Protein AF-A0A920I7L2-F1 (afdb_monomer_lite)

Foldseek 3Di:
DPPDPPQDAAEEEEEEQDQPDDPPVVVVVCVVVVHHYYYDYLVCPLVVVPDPSHHYDYDYDYDLVSNLVSLVVNVVVDDPVRDAAEDEDELPDDLVRLLVVLVSNVVNLHAYAYEQCLVHPRAPRNVVSCVVSVHHHQWYANDPDPPPGIDGDDPVVVVVSNVVRD

Structure (mmCIF, N/CA/C/O backbone):
data_AF-A0A920I7L2-F1
#
_entry.id   AF-A0A920I7L2-F1
#
loop_
_atom_site.group_PDB
_atom_site.id
_atom_site.type_symbol
_atom_site.label_atom_id
_atom_site.label_alt_id
_atom_site.label_comp_id
_atom_site.label_asym_id
_atom_site.label_entity_id
_atom_site.label_seq_id
_atom_site.pdbx_PDB_ins_code
_atom_site.Cartn_x
_atom_site.Cartn_y
_atom_site.Cartn_z
_atom_site.occupancy
_atom_site.B_iso_or_equiv
_atom_site.auth_seq_id
_atom_site.auth_comp_id
_atom_site.auth_asym_id
_atom_site.auth_atom_id
_atom_site.pdbx_PDB_model_num
ATOM 1 N N . MET A 1 1 ? -0.444 -31.982 5.247 1.00 34.31 1 MET A N 1
ATOM 2 C CA . MET A 1 1 ? -1.646 -31.146 5.043 1.00 34.31 1 MET A CA 1
ATOM 3 C C . MET A 1 1 ? -1.686 -30.125 6.162 1.00 34.31 1 MET A C 1
ATOM 5 O O . MET A 1 1 ? -1.860 -30.531 7.300 1.00 34.31 1 MET A O 1
ATOM 9 N N . ARG A 1 2 ? -1.428 -28.841 5.886 1.00 37.03 2 ARG A N 1
ATOM 10 C CA . ARG A 1 2 ? -1.748 -27.775 6.845 1.00 37.03 2 ARG A CA 1
ATOM 11 C C . ARG A 1 2 ? -3.189 -27.371 6.560 1.00 37.03 2 ARG A C 1
ATOM 13 O O . ARG A 1 2 ? -3.485 -26.992 5.431 1.00 37.03 2 ARG A O 1
ATOM 20 N N . GLU A 1 3 ? -4.071 -27.554 7.535 1.00 35.94 3 GLU A N 1
ATOM 21 C CA . GLU A 1 3 ? -5.427 -27.017 7.479 1.00 35.94 3 GLU A CA 1
ATOM 22 C C . GLU A 1 3 ? -5.333 -25.508 7.256 1.00 35.94 3 GLU A C 1
ATOM 24 O O . GLU A 1 3 ? -4.700 -24.791 8.029 1.00 35.94 3 GLU A O 1
ATOM 29 N N . SER A 1 4 ? -5.921 -25.024 6.164 1.00 41.78 4 SER A N 1
ATOM 30 C CA . SER A 1 4 ? -6.155 -23.600 5.980 1.00 41.78 4 SER A CA 1
ATOM 31 C C . SER A 1 4 ? -7.200 -23.189 7.008 1.00 41.78 4 SER A C 1
ATOM 33 O O . SER A 1 4 ? -8.384 -23.504 6.845 1.00 41.78 4 SER A O 1
ATOM 35 N N . THR A 1 5 ? -6.776 -22.521 8.074 1.00 44.53 5 THR A N 1
ATOM 36 C CA . THR A 1 5 ? -7.672 -21.824 8.993 1.00 44.53 5 THR A CA 1
ATOM 37 C C . THR A 1 5 ? -8.600 -20.961 8.139 1.00 44.53 5 THR A C 1
ATOM 39 O O . THR A 1 5 ? -8.143 -20.063 7.431 1.00 44.53 5 THR A O 1
ATOM 42 N N . LYS A 1 6 ? -9.901 -21.280 8.112 1.00 48.94 6 LYS A N 1
ATOM 43 C CA . LYS A 1 6 ? -10.903 -20.443 7.443 1.00 48.94 6 LYS A CA 1
ATOM 44 C C . LYS A 1 6 ? -10.970 -19.134 8.220 1.00 48.94 6 LYS A C 1
ATOM 46 O O . LYS A 1 6 ? -11.730 -19.034 9.180 1.00 48.94 6 LYS A O 1
ATOM 51 N N . PHE A 1 7 ? -10.165 -18.148 7.835 1.00 53.78 7 PHE A N 1
ATOM 52 C CA . PHE A 1 7 ? -10.358 -16.790 8.318 1.00 53.78 7 PHE A CA 1
ATOM 53 C C . PHE A 1 7 ? -11.811 -16.394 8.035 1.00 53.78 7 PHE A C 1
ATOM 55 O O . PHE A 1 7 ? -12.346 -16.650 6.949 1.00 53.78 7 PHE A O 1
ATOM 62 N N . LYS A 1 8 ? -12.476 -15.805 9.037 1.00 73.88 8 LYS A N 1
ATOM 63 C CA . LYS A 1 8 ? -13.725 -15.073 8.802 1.00 73.88 8 LYS A CA 1
ATOM 64 C C . LYS A 1 8 ? -13.455 -14.043 7.700 1.00 73.88 8 LYS A C 1
ATOM 66 O O . LYS A 1 8 ? -12.329 -13.570 7.559 1.00 73.88 8 LYS A O 1
ATOM 71 N N . LYS A 1 9 ? -14.475 -13.714 6.903 1.00 87.12 9 LYS A N 1
ATOM 72 C CA . LYS A 1 9 ? -14.320 -12.723 5.831 1.00 87.12 9 LYS A CA 1
ATOM 73 C C . LYS A 1 9 ? -13.715 -11.431 6.396 1.00 87.12 9 LYS A C 1
ATOM 75 O O . LYS A 1 9 ? -14.205 -10.980 7.435 1.00 87.12 9 LYS A O 1
ATOM 80 N N . PRO A 1 10 ? -12.702 -10.849 5.734 1.00 92.94 10 PRO A N 1
ATOM 81 C CA . PRO A 1 10 ? -12.092 -9.624 6.212 1.00 92.94 10 PRO A CA 1
ATOM 82 C C . PRO A 1 10 ? -13.110 -8.485 6.220 1.00 92.94 10 PRO A C 1
ATOM 84 O O . PRO A 1 10 ? -14.073 -8.471 5.446 1.00 92.94 10 PRO A O 1
ATOM 87 N N . VAL A 1 11 ? -12.879 -7.525 7.107 1.00 95.31 11 VAL A N 1
ATOM 88 C CA . VAL A 1 11 ? -13.640 -6.282 7.182 1.00 95.31 11 VAL A CA 1
ATOM 89 C C . VAL A 1 11 ? -12.904 -5.221 6.375 1.00 95.31 11 VAL A C 1
ATOM 91 O O . VAL A 1 11 ? -11.736 -4.941 6.641 1.00 95.31 11 VAL A O 1
ATOM 94 N N . LEU A 1 12 ? -13.589 -4.621 5.404 1.00 96.19 12 LEU A N 1
ATOM 95 C CA . LEU A 1 12 ? -13.072 -3.470 4.671 1.00 96.19 12 LEU A CA 1
ATOM 96 C C . LEU A 1 12 ? -13.279 -2.216 5.517 1.00 96.19 12 LEU A C 1
ATOM 98 O O . LEU A 1 12 ? -14.351 -2.020 6.097 1.00 96.19 12 LEU A O 1
ATOM 102 N N . VAL A 1 13 ? -12.274 -1.358 5.598 1.00 96.12 13 VAL A N 1
ATOM 103 C CA . VAL A 1 13 ? -12.331 -0.156 6.428 1.00 96.12 13 VAL A CA 1
ATOM 104 C C . VAL A 1 13 ? -11.828 1.021 5.621 1.00 96.12 13 VAL A C 1
ATOM 106 O O . VAL A 1 13 ? -10.676 1.025 5.211 1.00 96.12 13 VAL A O 1
ATOM 109 N N . SER A 1 14 ? -12.668 2.032 5.438 1.00 95.75 14 SER A N 1
ATOM 110 C CA . SER A 1 14 ? -12.203 3.329 4.956 1.00 95.75 14 SER A CA 1
ATOM 111 C C . SER A 1 14 ? -11.688 4.149 6.137 1.00 95.75 14 SER A C 1
ATOM 113 O O . SER A 1 14 ? -12.415 4.373 7.110 1.00 95.75 14 SER A O 1
ATOM 115 N N . VAL A 1 15 ? -10.430 4.565 6.062 1.00 95.56 15 VAL A N 1
ATOM 116 C CA . VAL A 1 15 ? -9.743 5.376 7.066 1.00 95.56 15 VAL A CA 1
ATOM 117 C C . VAL A 1 15 ? -9.506 6.757 6.470 1.00 95.56 15 VAL A C 1
ATOM 119 O O . VAL A 1 15 ? -8.897 6.892 5.413 1.00 95.56 15 VAL A O 1
ATOM 122 N N . THR A 1 16 ? -10.020 7.786 7.133 1.00 93.38 16 THR A N 1
ATOM 123 C CA . THR A 1 16 ? -10.097 9.153 6.589 1.00 93.38 16 THR A CA 1
ATOM 124 C C . THR A 1 16 ? -9.716 10.177 7.655 1.00 93.38 16 THR A C 1
ATOM 126 O O . THR A 1 16 ? -9.786 9.867 8.842 1.00 93.38 16 THR A O 1
ATOM 129 N N . ASP A 1 17 ? -9.349 11.406 7.278 1.00 89.06 17 ASP A N 1
ATOM 130 C CA . ASP A 1 17 ? -9.173 12.490 8.267 1.00 89.06 17 ASP A CA 1
ATOM 131 C C . ASP A 1 17 ? -10.492 12.834 8.975 1.00 89.06 17 ASP A C 1
ATOM 133 O O . ASP A 1 17 ? -10.512 13.140 10.162 1.00 89.06 17 ASP A O 1
ATOM 137 N N . ASN A 1 18 ? -11.602 12.792 8.232 1.00 80.38 18 ASN A N 1
ATOM 138 C CA . ASN A 1 18 ? -12.942 13.085 8.722 1.00 80.38 18 ASN A CA 1
ATOM 139 C C . ASN A 1 18 ? -13.938 12.079 8.136 1.00 80.38 18 ASN A C 1
ATOM 141 O O . ASN A 1 18 ? -14.004 11.898 6.920 1.00 80.38 18 ASN A O 1
ATOM 145 N N . VAL A 1 19 ? -14.801 11.520 8.989 1.00 75.12 19 VAL A N 1
ATOM 146 C CA . VAL A 1 19 ? -15.802 10.484 8.639 1.00 75.12 19 VAL A CA 1
ATOM 147 C C . VAL A 1 19 ? -16.880 10.987 7.651 1.00 75.12 19 VAL A C 1
ATOM 149 O O . VAL A 1 19 ? -17.749 10.236 7.225 1.00 75.12 19 VAL A O 1
ATOM 152 N N . SER A 1 20 ? -16.847 12.262 7.258 1.00 71.00 20 SER A N 1
ATOM 153 C CA . SER A 1 20 ? -17.737 12.845 6.246 1.00 71.00 20 SER A CA 1
ATOM 154 C C . SER A 1 20 ? -17.300 12.585 4.799 1.00 71.00 20 SER A C 1
ATOM 156 O O . SER A 1 20 ? -18.071 12.872 3.883 1.00 71.00 20 SER A O 1
ATOM 158 N N . GLN A 1 21 ? -16.091 12.061 4.566 1.00 72.50 21 GLN A N 1
ATOM 159 C CA . GLN A 1 21 ? -15.638 11.689 3.223 1.00 72.50 21 GLN A CA 1
ATOM 160 C C . GLN A 1 21 ? -16.465 10.518 2.662 1.00 72.50 21 GLN A C 1
ATOM 162 O O . GLN A 1 21 ? -16.857 9.612 3.403 1.00 72.50 21 GLN A O 1
ATOM 167 N N . SER A 1 22 ? -16.753 10.547 1.353 1.00 77.12 22 SER A N 1
ATOM 168 C CA . SER A 1 22 ? -17.524 9.483 0.696 1.00 77.12 22 SER A CA 1
ATOM 169 C C . SER A 1 22 ? -16.769 8.153 0.738 1.00 77.12 22 SER A C 1
ATOM 171 O O . SER A 1 22 ? -15.555 8.097 0.572 1.00 77.12 22 SER A O 1
ATOM 173 N N . THR A 1 23 ? -17.526 7.077 0.943 1.00 82.69 23 THR A N 1
ATOM 174 C CA . THR A 1 23 ? -17.053 5.686 0.970 1.00 82.69 23 THR A CA 1
ATOM 175 C C . THR A 1 23 ? -17.804 4.819 -0.036 1.00 82.69 23 THR A C 1
ATOM 177 O O . THR A 1 23 ? -17.927 3.605 0.144 1.00 82.69 23 THR A O 1
ATOM 180 N N . ASP A 1 24 ? -18.368 5.445 -1.072 1.00 86.06 24 ASP A N 1
ATOM 181 C CA . ASP A 1 24 ? -19.304 4.799 -1.993 1.00 86.06 24 ASP A CA 1
ATOM 182 C C . ASP A 1 24 ? -18.645 3.674 -2.801 1.00 86.06 24 ASP A C 1
ATOM 184 O O . ASP A 1 24 ? -19.228 2.591 -2.910 1.00 86.06 24 ASP A O 1
ATOM 188 N N . ASP A 1 25 ? -17.405 3.871 -3.255 1.00 89.38 25 ASP A N 1
ATOM 189 C CA . ASP A 1 25 ? -16.651 2.854 -3.995 1.00 89.38 25 ASP A CA 1
ATOM 190 C C . ASP A 1 25 ? -16.331 1.639 -3.113 1.00 89.38 25 ASP A C 1
ATOM 192 O O . ASP A 1 25 ? -16.645 0.502 -3.474 1.00 89.38 25 ASP A O 1
ATOM 196 N N . LEU A 1 26 ? -15.805 1.854 -1.900 1.00 93.06 26 LEU A N 1
ATOM 197 C CA . LEU A 1 26 ? -15.501 0.758 -0.972 1.00 93.06 26 LEU A CA 1
ATOM 198 C C . LEU A 1 26 ? -16.769 -0.000 -0.547 1.00 93.06 26 LEU A C 1
ATOM 200 O O . LEU A 1 26 ? -16.755 -1.227 -0.432 1.00 93.06 26 LEU A O 1
ATOM 204 N N . LYS A 1 27 ? -17.897 0.702 -0.372 1.00 93.62 27 LYS A N 1
ATOM 205 C CA . LYS A 1 27 ? -19.213 0.083 -0.135 1.00 93.62 27 LYS A CA 1
ATOM 206 C C . LYS A 1 27 ? -19.675 -0.748 -1.329 1.00 93.62 27 LYS A C 1
ATOM 208 O O . LYS A 1 27 ? -20.233 -1.828 -1.123 1.00 93.62 27 LYS A O 1
ATOM 213 N N . ALA A 1 28 ? -19.463 -0.276 -2.556 1.00 92.38 28 ALA A N 1
ATOM 214 C CA . ALA A 1 28 ? -19.781 -1.032 -3.763 1.00 92.38 28 ALA A CA 1
ATOM 215 C C . ALA A 1 28 ? -18.937 -2.315 -3.854 1.00 92.38 28 ALA A C 1
ATOM 217 O O . ALA A 1 28 ? -19.501 -3.397 -4.039 1.00 92.38 28 ALA A O 1
ATOM 218 N N . PHE A 1 29 ? -17.623 -2.228 -3.614 1.00 91.44 29 PHE A N 1
ATOM 219 C CA . PHE A 1 29 ? -16.741 -3.399 -3.557 1.00 91.44 29 PHE A CA 1
ATOM 220 C C . PHE A 1 29 ? -17.137 -4.371 -2.440 1.00 91.44 29 PHE A C 1
ATOM 222 O O . PHE A 1 29 ? -17.240 -5.574 -2.679 1.00 91.44 29 PHE A O 1
ATOM 229 N N . GLY A 1 30 ? -17.450 -3.868 -1.242 1.00 93.44 30 GLY A N 1
ATOM 230 C CA . GLY A 1 30 ? -17.916 -4.689 -0.124 1.00 93.44 30 GLY A CA 1
ATOM 231 C C . GLY A 1 30 ? -19.203 -5.453 -0.439 1.00 93.44 30 GLY A C 1
ATOM 232 O O . GLY A 1 30 ? -19.300 -6.642 -0.141 1.00 93.44 30 GLY A O 1
ATOM 233 N N . ARG A 1 31 ? -20.170 -4.821 -1.121 1.00 93.25 31 ARG A N 1
ATOM 234 C CA . ARG A 1 31 ? -21.393 -5.499 -1.594 1.00 93.25 31 ARG A CA 1
ATOM 235 C C . ARG A 1 31 ? -21.076 -6.605 -2.599 1.00 93.25 31 ARG A C 1
ATOM 237 O O . ARG A 1 31 ? -21.600 -7.706 -2.454 1.00 93.25 31 ARG A O 1
ATOM 244 N N . LEU A 1 32 ? -20.209 -6.333 -3.576 1.00 90.94 32 LEU A N 1
ATOM 245 C CA . LEU A 1 32 ? -19.826 -7.303 -4.606 1.00 90.94 32 LEU A CA 1
ATOM 246 C C . LEU A 1 32 ? -19.103 -8.525 -4.015 1.00 90.94 32 LEU A C 1
ATOM 248 O O . LEU A 1 32 ? -19.385 -9.658 -4.395 1.00 90.94 32 LEU A O 1
ATOM 252 N N . LEU A 1 33 ? -18.196 -8.299 -3.063 1.00 89.69 33 LEU A N 1
ATOM 253 C CA . LEU A 1 33 ? -17.400 -9.347 -2.411 1.00 89.69 33 LEU A CA 1
ATOM 254 C C . LEU A 1 33 ? -18.117 -9.986 -1.208 1.00 89.69 33 LEU A C 1
ATOM 256 O O . LEU A 1 33 ? -17.627 -10.954 -0.613 1.00 89.69 33 LEU A O 1
ATOM 260 N N . ASN A 1 34 ? -19.292 -9.461 -0.846 1.00 92.12 34 ASN A N 1
ATOM 261 C CA . ASN A 1 34 ? -20.027 -9.811 0.365 1.00 92.12 34 ASN A CA 1
ATOM 262 C C . ASN A 1 34 ? -19.113 -9.730 1.609 1.00 92.12 34 ASN A C 1
ATOM 264 O O . ASN A 1 34 ? -18.962 -10.706 2.350 1.00 92.12 34 ASN A O 1
ATOM 268 N N . MET A 1 35 ? -18.453 -8.580 1.773 1.00 93.81 35 MET A N 1
ATOM 269 C CA . MET A 1 35 ? -17.585 -8.215 2.896 1.00 93.81 35 MET A CA 1
ATOM 270 C C . MET A 1 35 ? -18.179 -7.011 3.643 1.00 93.81 35 MET A C 1
ATOM 272 O O . MET A 1 35 ? -18.681 -6.082 3.003 1.00 93.81 35 MET A O 1
ATOM 276 N N . PRO A 1 36 ? -18.146 -6.998 4.987 1.00 94.25 36 PRO A N 1
ATOM 277 C CA . PRO A 1 36 ? -18.596 -5.847 5.758 1.00 94.25 36 PRO A CA 1
ATOM 278 C C . PRO A 1 36 ? -17.674 -4.645 5.529 1.00 94.25 36 PRO A C 1
ATOM 280 O O . PRO A 1 36 ? -16.463 -4.804 5.384 1.00 94.25 36 PRO A O 1
ATOM 283 N N . VAL A 1 37 ? -18.258 -3.445 5.539 1.00 95.31 37 VAL A N 1
ATOM 284 C CA . VAL A 1 37 ? -17.538 -2.179 5.349 1.00 95.31 37 VAL A CA 1
ATOM 285 C C . VAL A 1 37 ? -17.757 -1.280 6.560 1.00 95.31 37 VAL A C 1
ATOM 287 O O . VAL A 1 37 ? -18.896 -1.085 6.990 1.00 95.31 37 VAL A O 1
ATOM 290 N N . LYS A 1 38 ? -16.673 -0.732 7.105 1.00 94.06 38 LYS A N 1
ATOM 291 C CA . LYS A 1 38 ? -16.672 0.279 8.169 1.00 94.06 38 LYS A CA 1
ATOM 292 C C . LYS A 1 38 ? -15.990 1.553 7.672 1.00 94.06 38 LYS A C 1
ATOM 294 O O . LYS A 1 38 ? -15.241 1.529 6.699 1.00 94.06 38 LYS A O 1
ATOM 299 N N . GLN A 1 39 ? -16.233 2.655 8.368 1.00 93.75 39 GLN A N 1
ATOM 300 C CA . GLN A 1 39 ? -15.500 3.900 8.179 1.00 93.75 39 GLN A CA 1
ATOM 301 C C . GLN A 1 39 ? -15.050 4.411 9.542 1.00 93.75 39 GLN A C 1
ATOM 303 O O . GLN A 1 39 ? -15.831 4.379 10.495 1.00 93.75 39 GLN A O 1
ATOM 308 N N . VAL A 1 40 ? -13.802 4.855 9.632 1.00 94.50 40 VAL A N 1
ATOM 309 C CA . VAL A 1 40 ? -13.214 5.414 10.851 1.00 94.50 40 VAL A CA 1
ATOM 310 C C . VAL A 1 40 ? -12.375 6.650 10.523 1.00 94.50 40 VAL A C 1
ATOM 312 O O . VAL A 1 40 ? -11.925 6.832 9.389 1.00 94.50 40 VAL A O 1
ATOM 315 N N . SER A 1 41 ? -12.174 7.505 11.527 1.00 94.44 41 SER A N 1
ATOM 316 C CA . SER A 1 41 ? -11.093 8.496 11.490 1.00 94.44 41 SER A CA 1
ATOM 317 C C . SER A 1 41 ? -9.744 7.783 11.643 1.00 94.44 41 SER A C 1
ATOM 319 O O . SER A 1 41 ? -9.678 6.754 12.324 1.00 94.44 41 SER A O 1
ATOM 321 N N . ILE A 1 42 ? -8.679 8.340 11.061 1.00 94.81 42 ILE A N 1
ATOM 322 C CA . ILE A 1 42 ? -7.295 7.909 11.307 1.00 94.81 42 ILE A CA 1
ATOM 323 C C . ILE A 1 42 ? -6.962 7.874 12.809 1.00 94.81 42 ILE A C 1
ATOM 325 O O . ILE A 1 42 ? -6.349 6.917 13.264 1.00 94.81 42 ILE A O 1
ATOM 329 N N . ASP A 1 43 ? -7.500 8.804 13.605 1.00 93.25 43 ASP A N 1
ATOM 330 C CA . ASP A 1 43 ? -7.267 8.872 15.059 1.00 93.25 43 ASP A CA 1
ATOM 331 C C . ASP A 1 43 ? -7.887 7.687 15.830 1.00 93.25 43 ASP A C 1
ATOM 333 O O . ASP A 1 43 ? -7.588 7.450 17.000 1.00 93.25 43 ASP A O 1
ATOM 337 N N . ALA A 1 44 ? -8.806 6.949 15.199 1.00 93.31 44 ALA A N 1
ATOM 338 C CA . ALA A 1 44 ? -9.457 5.782 15.785 1.00 93.31 44 ALA A CA 1
ATOM 339 C C . ALA A 1 44 ? -8.821 4.455 15.332 1.00 93.31 44 ALA A C 1
ATOM 341 O O . ALA A 1 44 ? -9.295 3.389 15.747 1.00 93.31 44 ALA A O 1
ATOM 342 N N . LEU A 1 45 ? -7.768 4.492 14.503 1.00 93.00 45 LEU A N 1
ATOM 343 C CA . LEU A 1 45 ? -7.175 3.303 13.895 1.00 93.00 45 LEU A CA 1
ATOM 344 C C . LEU A 1 45 ? -6.599 2.349 14.947 1.00 93.00 45 LEU A C 1
ATOM 346 O O . LEU A 1 45 ? -6.986 1.179 14.989 1.00 93.00 45 LEU A O 1
ATOM 350 N N . SER A 1 46 ? -5.783 2.860 15.871 1.00 91.88 46 SER A N 1
ATOM 351 C CA . SER A 1 46 ? -5.238 2.079 16.988 1.00 91.88 46 SER A CA 1
ATOM 352 C C . SER A 1 46 ? -6.311 1.372 17.830 1.00 91.88 46 SER A C 1
ATOM 354 O O . SER A 1 46 ? -6.112 0.258 18.308 1.00 91.88 46 SER A O 1
ATOM 356 N N . SER A 1 47 ? -7.479 1.994 18.022 1.00 91.88 47 SER A N 1
ATOM 357 C CA . SER A 1 47 ? -8.581 1.392 18.789 1.00 91.88 47 SER A CA 1
ATOM 358 C C . SER A 1 47 ? -9.342 0.333 17.992 1.00 91.88 47 SER A C 1
ATOM 360 O O . SER A 1 47 ? -9.782 -0.667 18.558 1.00 91.88 47 SER A O 1
ATOM 362 N N . LEU A 1 48 ? -9.486 0.530 16.680 1.00 92.69 48 LEU A N 1
ATOM 363 C CA . LEU A 1 48 ? -10.084 -0.452 15.781 1.00 92.69 48 LEU A CA 1
ATOM 364 C C . LEU A 1 48 ? -9.258 -1.743 15.732 1.00 92.69 48 LEU A C 1
ATOM 366 O O . LEU A 1 48 ? -9.827 -2.831 15.796 1.00 92.69 48 LEU A O 1
ATOM 370 N N . LEU A 1 49 ? -7.935 -1.615 15.636 1.00 91.75 49 LEU A N 1
ATOM 371 C CA . LEU A 1 49 ? -7.028 -2.742 15.423 1.00 91.75 49 LEU A CA 1
ATOM 372 C C . LEU A 1 49 ? -6.793 -3.606 16.671 1.00 91.75 49 LEU A C 1
ATOM 374 O O . LEU A 1 49 ? -6.342 -4.735 16.544 1.00 91.75 49 LEU A O 1
ATOM 378 N N . LYS A 1 50 ? -7.201 -3.149 17.862 1.00 86.00 50 LYS A N 1
ATOM 379 C CA . LYS A 1 50 ? -7.230 -3.969 19.094 1.00 86.00 50 LYS A CA 1
ATOM 380 C C . LYS A 1 50 ? -8.347 -5.025 19.109 1.00 86.00 50 LYS A C 1
ATOM 382 O O . LYS A 1 50 ? -8.501 -5.742 20.093 1.00 86.00 50 LYS A O 1
ATOM 387 N N . GLN A 1 51 ? -9.181 -5.090 18.069 1.00 81.06 51 GLN A N 1
ATOM 388 C CA . GLN A 1 51 ? -10.234 -6.100 17.949 1.00 81.06 51 GLN A CA 1
ATOM 389 C C . GLN A 1 51 ? -9.626 -7.452 17.559 1.00 81.06 51 GLN A C 1
ATOM 391 O O . GLN A 1 51 ? -9.320 -7.687 16.392 1.00 81.06 51 GLN A O 1
ATOM 396 N N . GLU A 1 52 ? -9.502 -8.343 18.542 1.00 71.00 52 GLU A N 1
ATOM 397 C CA . GLU A 1 52 ? -9.018 -9.716 18.360 1.00 71.00 52 GLU A CA 1
ATOM 398 C C . GLU A 1 52 ? -9.816 -10.494 17.290 1.00 71.00 52 GLU A C 1
ATOM 400 O O . GLU A 1 52 ? -11.003 -10.249 17.045 1.00 71.00 52 GLU A O 1
ATOM 405 N N . GLU A 1 53 ? -9.152 -11.461 16.650 1.00 81.38 53 GLU A N 1
ATOM 406 C CA . GLU A 1 53 ? -9.725 -12.407 15.672 1.00 81.38 53 GLU A CA 1
ATOM 407 C C . GLU A 1 53 ? -10.372 -11.795 14.409 1.00 81.38 53 GLU A C 1
ATOM 409 O O . GLU A 1 53 ? -11.129 -12.473 13.701 1.00 81.38 53 GLU A O 1
ATOM 414 N N . THR A 1 54 ? -10.090 -10.529 14.089 1.00 88.38 54 THR A N 1
ATOM 415 C CA . THR A 1 54 ? -10.633 -9.861 12.897 1.00 88.38 54 THR A CA 1
ATOM 416 C C . THR A 1 54 ? -9.527 -9.484 11.9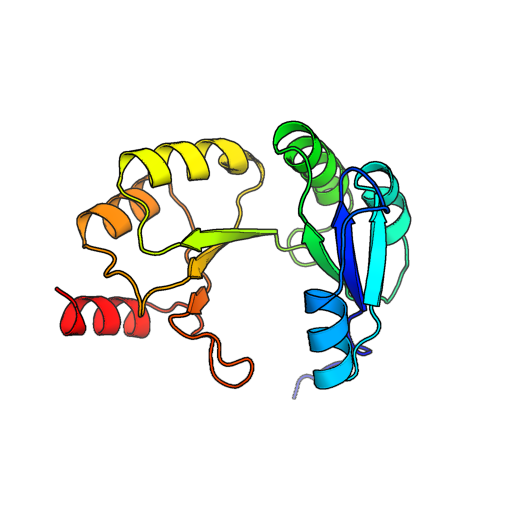20 1.00 88.38 54 THR A C 1
ATOM 418 O O . THR A 1 54 ? -8.615 -8.738 12.253 1.00 88.38 54 THR A O 1
ATOM 421 N N . GLN A 1 55 ? -9.632 -9.957 10.675 1.00 91.75 55 GLN A N 1
ATOM 422 C CA . GLN A 1 55 ? -8.773 -9.486 9.592 1.00 91.75 55 GLN A CA 1
ATOM 423 C C . GLN A 1 55 ? -9.349 -8.190 9.009 1.00 91.75 55 GLN A C 1
ATOM 425 O O . GLN A 1 55 ? -10.515 -8.155 8.608 1.00 91.75 55 GLN A O 1
ATOM 430 N N . PHE A 1 56 ? -8.529 -7.146 8.926 1.00 95.00 56 PHE A N 1
ATOM 431 C CA . PHE A 1 56 ? -8.905 -5.863 8.335 1.00 95.00 56 PHE A CA 1
ATOM 432 C C . PHE A 1 56 ? -8.172 -5.626 7.013 1.00 95.00 56 PHE A C 1
ATOM 434 O O . PHE A 1 56 ? -7.006 -5.982 6.867 1.00 95.00 56 PHE A O 1
ATOM 441 N N . ILE A 1 57 ? -8.861 -5.001 6.057 1.00 95.62 57 ILE A N 1
ATOM 442 C CA . ILE A 1 57 ? -8.257 -4.386 4.871 1.00 95.62 57 ILE A CA 1
ATOM 443 C C . ILE A 1 57 ? -8.564 -2.897 4.965 1.00 95.62 57 ILE A C 1
ATOM 445 O O . ILE A 1 57 ? -9.730 -2.498 4.928 1.00 95.62 57 ILE A O 1
ATOM 449 N N . LEU A 1 58 ? -7.517 -2.099 5.140 1.00 95.94 58 LEU A N 1
ATOM 450 C CA . LEU A 1 58 ? -7.618 -0.666 5.377 1.00 95.94 58 LEU A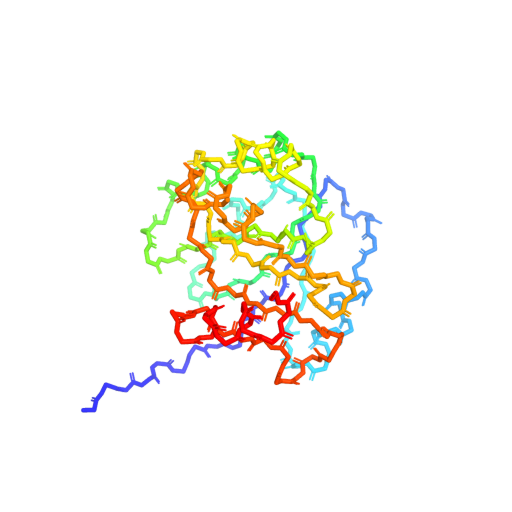 CA 1
ATOM 451 C C . LEU A 1 58 ? -7.375 0.086 4.067 1.00 95.94 58 LEU A C 1
ATOM 453 O O . LEU A 1 58 ? -6.316 -0.053 3.461 1.00 95.94 58 LEU A O 1
ATOM 457 N N . ASP A 1 59 ? -8.350 0.883 3.653 1.00 95.25 59 ASP A N 1
ATOM 458 C CA . ASP A 1 59 ? -8.240 1.856 2.572 1.00 95.25 59 ASP A CA 1
ATOM 459 C C . ASP A 1 59 ? -8.032 3.238 3.200 1.00 95.25 59 ASP A C 1
ATOM 461 O O . ASP A 1 59 ? -8.955 3.789 3.807 1.00 95.25 59 ASP A O 1
ATOM 465 N N . ILE A 1 60 ? -6.797 3.744 3.155 1.00 94.75 60 ILE A N 1
ATOM 466 C CA . ILE A 1 60 ? -6.380 4.943 3.892 1.00 94.75 60 ILE A CA 1
ATOM 467 C C . ILE A 1 60 ? -6.280 6.133 2.941 1.00 94.75 60 ILE A C 1
ATOM 469 O O . ILE A 1 60 ? -5.426 6.174 2.059 1.00 94.75 60 ILE A O 1
ATOM 473 N N . SER A 1 61 ? -7.122 7.135 3.181 1.00 90.88 61 SER A N 1
ATOM 474 C CA . SER A 1 61 ? -7.127 8.423 2.491 1.00 90.88 61 SER A CA 1
ATOM 475 C C . SER A 1 61 ? -7.153 9.551 3.527 1.00 90.88 61 SER A C 1
ATOM 477 O O . SER A 1 61 ? -8.185 10.176 3.781 1.00 90.88 61 SER A O 1
ATOM 479 N N . ALA A 1 62 ? -6.004 9.798 4.150 1.00 90.50 62 ALA A N 1
ATOM 480 C CA . ALA A 1 62 ? -5.795 10.859 5.131 1.00 90.50 62 ALA A CA 1
ATOM 481 C C . ALA A 1 62 ? -4.499 11.626 4.826 1.00 90.50 62 ALA A C 1
ATOM 483 O O . ALA A 1 62 ? -3.728 11.239 3.946 1.00 90.50 62 ALA A O 1
ATOM 484 N N . ASP A 1 63 ? -4.255 12.709 5.560 1.00 93.75 63 ASP A N 1
ATOM 485 C CA . ASP A 1 63 ? -2.995 13.443 5.522 1.00 93.75 63 ASP A CA 1
ATOM 486 C C . ASP A 1 63 ? -1.786 12.501 5.653 1.00 93.75 63 ASP A C 1
ATOM 488 O O . ASP A 1 63 ? -1.742 11.614 6.513 1.00 93.75 63 ASP A O 1
ATOM 492 N N . THR A 1 64 ? -0.788 12.705 4.793 1.00 93.06 64 THR A N 1
ATOM 493 C CA . THR A 1 64 ? 0.390 11.838 4.696 1.00 93.06 64 THR A CA 1
ATOM 494 C C . THR A 1 64 ? 1.176 11.785 6.003 1.00 93.06 64 THR A C 1
ATOM 496 O O . THR A 1 64 ? 1.573 10.702 6.430 1.00 93.06 64 THR A O 1
ATOM 499 N N . ALA A 1 65 ? 1.391 12.927 6.665 1.00 93.88 65 ALA A N 1
ATOM 500 C CA . ALA A 1 65 ? 2.188 12.976 7.888 1.00 93.88 65 ALA A CA 1
ATOM 501 C C . ALA A 1 65 ? 1.468 12.276 9.048 1.00 93.88 65 ALA A C 1
ATOM 503 O O . ALA A 1 65 ? 2.091 11.517 9.792 1.00 93.88 65 ALA A O 1
ATOM 504 N N . LYS A 1 66 ? 0.148 12.472 9.168 1.00 93.81 66 LYS A N 1
ATOM 505 C CA . LYS A 1 66 ? -0.672 11.728 10.135 1.00 93.81 66 LYS A CA 1
ATOM 506 C C . LYS A 1 66 ? -0.686 10.232 9.851 1.00 93.81 66 LYS A C 1
ATOM 508 O O . LYS A 1 66 ? -0.537 9.445 10.777 1.00 93.81 66 LYS A O 1
ATOM 513 N N . THR A 1 67 ? -0.839 9.852 8.583 1.00 94.88 67 THR A N 1
ATOM 514 C CA . THR A 1 67 ? -0.873 8.448 8.159 1.00 94.88 67 THR A CA 1
ATOM 515 C C . THR A 1 67 ? 0.415 7.734 8.539 1.00 94.88 67 THR A C 1
ATOM 517 O O . THR A 1 67 ? 0.358 6.663 9.132 1.00 94.88 67 THR A O 1
ATOM 520 N N . ILE A 1 68 ? 1.573 8.333 8.247 1.00 95.25 68 ILE A N 1
ATOM 521 C CA . ILE A 1 68 ? 2.868 7.739 8.597 1.00 95.25 68 ILE A CA 1
ATOM 522 C C . ILE A 1 68 ? 2.979 7.559 10.104 1.00 95.25 68 ILE A C 1
ATOM 524 O O . ILE A 1 68 ? 3.304 6.468 10.553 1.00 95.25 68 ILE A O 1
ATOM 528 N N . LYS A 1 69 ? 2.660 8.600 10.879 1.00 94.75 69 LYS A N 1
ATOM 529 C CA . LYS A 1 69 ? 2.737 8.535 12.338 1.00 94.75 69 LYS A CA 1
ATOM 530 C C . LYS A 1 69 ? 1.845 7.428 12.913 1.00 94.75 69 LYS A C 1
ATOM 532 O O . LYS A 1 69 ? 2.326 6.609 13.683 1.00 94.75 69 LYS A O 1
ATOM 537 N N . GLU A 1 70 ? 0.573 7.381 12.524 1.00 95.12 70 GLU A N 1
ATOM 538 C CA . GLU A 1 70 ? -0.361 6.380 13.055 1.00 95.12 70 GLU A CA 1
ATOM 539 C C . GLU A 1 70 ? 0.026 4.959 12.616 1.00 95.12 70 GLU A C 1
ATOM 541 O O . GLU A 1 70 ? -0.101 4.018 13.393 1.00 95.12 70 GLU A O 1
ATOM 546 N N . LEU A 1 71 ? 0.529 4.778 11.388 1.00 94.81 71 LEU A N 1
ATOM 547 C CA . LEU A 1 71 ? 1.020 3.474 10.940 1.00 94.81 71 LEU A CA 1
ATOM 548 C C . LEU A 1 71 ? 2.308 3.056 11.657 1.00 94.81 71 LEU A C 1
ATOM 550 O O . LEU A 1 71 ? 2.456 1.866 11.909 1.00 94.81 71 LEU A O 1
ATOM 554 N N . GLU A 1 72 ? 3.205 3.986 12.005 1.00 93.81 72 GLU A N 1
ATOM 555 C CA . GLU A 1 72 ? 4.366 3.699 12.863 1.00 93.81 72 GLU A CA 1
ATOM 556 C C . GLU A 1 72 ? 3.896 3.189 14.233 1.00 93.81 72 GLU A C 1
ATOM 558 O O . GLU A 1 72 ? 4.285 2.092 14.634 1.00 93.81 72 GLU A O 1
ATOM 563 N N . ASP A 1 73 ? 2.987 3.920 14.888 1.00 92.56 73 ASP A N 1
ATOM 564 C CA . ASP A 1 73 ? 2.451 3.571 16.211 1.00 92.56 73 ASP A CA 1
ATOM 565 C C . ASP A 1 73 ? 1.737 2.202 16.196 1.00 92.56 73 ASP A C 1
ATOM 567 O O . ASP A 1 73 ? 1.913 1.369 17.088 1.00 92.56 73 ASP A O 1
ATOM 571 N N . VAL A 1 74 ? 0.946 1.932 15.153 1.00 91.94 74 VAL A N 1
ATOM 572 C CA . VAL A 1 74 ? 0.236 0.657 14.985 1.00 91.94 74 VAL A CA 1
ATOM 573 C C . VAL A 1 74 ? 1.193 -0.487 14.653 1.00 91.94 74 VAL A C 1
ATOM 575 O O . VAL A 1 74 ? 0.990 -1.597 15.140 1.00 91.94 74 VAL A O 1
ATOM 578 N N . ASN A 1 75 ? 2.229 -0.260 13.844 1.00 90.69 75 ASN A N 1
ATOM 579 C CA . ASN A 1 75 ? 3.171 -1.310 13.453 1.00 90.69 75 ASN A CA 1
ATOM 580 C C . ASN A 1 75 ? 3.945 -1.864 14.662 1.00 90.69 75 ASN A C 1
ATOM 582 O O . ASN A 1 75 ? 4.289 -3.042 14.676 1.00 90.69 75 ASN A O 1
ATOM 586 N N . GLU A 1 76 ? 4.142 -1.063 15.716 1.00 90.00 76 GLU A N 1
ATOM 587 C CA . GLU A 1 76 ? 4.713 -1.524 16.991 1.00 90.00 76 GLU A CA 1
ATOM 588 C C . GLU A 1 76 ? 3.787 -2.479 17.772 1.00 90.00 76 GLU A C 1
ATOM 590 O O . GLU A 1 76 ? 4.252 -3.227 18.634 1.00 90.00 76 GLU A O 1
ATOM 595 N N . MET A 1 77 ? 2.483 -2.488 17.477 1.00 89.12 77 MET A N 1
ATOM 596 C CA . MET A 1 77 ? 1.499 -3.348 18.145 1.00 89.12 77 MET A CA 1
ATOM 597 C C . MET A 1 77 ? 1.435 -4.771 17.573 1.00 89.12 77 MET A C 1
ATOM 599 O O . MET A 1 77 ? 0.854 -5.646 18.216 1.00 89.12 77 MET A O 1
ATOM 603 N N . PHE A 1 78 ? 1.993 -5.011 16.383 1.00 88.62 78 PHE A N 1
ATOM 604 C CA . PHE A 1 78 ? 1.849 -6.265 15.640 1.00 88.62 78 PHE A CA 1
ATOM 605 C C . PHE A 1 78 ? 3.202 -6.905 15.334 1.00 88.62 78 PHE A C 1
ATOM 607 O O . PHE A 1 78 ? 4.206 -6.227 15.121 1.00 88.62 78 PHE A O 1
ATOM 614 N N . SER A 1 79 ? 3.246 -8.236 15.245 1.00 85.50 79 SER A N 1
ATOM 615 C CA . SER A 1 79 ? 4.414 -8.890 14.654 1.00 85.50 79 SER A CA 1
ATOM 616 C C . SER A 1 79 ? 4.495 -8.583 13.147 1.00 85.50 79 SER A C 1
ATOM 618 O O . SER A 1 79 ? 3.461 -8.415 12.491 1.00 85.50 79 SER A O 1
ATOM 620 N N . PRO A 1 80 ? 5.693 -8.610 12.524 1.00 80.62 80 PRO A N 1
ATOM 621 C CA . PRO A 1 80 ? 5.843 -8.337 11.088 1.00 80.62 80 PRO A CA 1
ATOM 622 C C . PRO A 1 80 ? 5.038 -9.260 10.157 1.00 80.62 80 PRO A C 1
ATOM 624 O O . PRO A 1 80 ? 4.927 -8.999 8.956 1.00 80.62 80 PRO A O 1
ATOM 627 N N . THR A 1 81 ? 4.529 -10.386 10.665 1.00 84.31 81 THR A N 1
ATOM 628 C CA . THR A 1 81 ? 3.676 -11.326 9.926 1.00 84.31 81 THR A CA 1
ATOM 629 C C . THR A 1 81 ? 2.186 -11.002 10.004 1.00 84.31 81 THR A C 1
ATOM 631 O O . THR A 1 81 ? 1.427 -11.510 9.182 1.00 84.31 81 THR A O 1
ATOM 634 N N . GLU A 1 82 ? 1.767 -10.176 10.961 1.00 88.62 82 GLU A N 1
ATOM 635 C CA . GLU A 1 82 ? 0.360 -9.838 11.218 1.00 88.62 82 GLU A CA 1
ATOM 636 C C . GLU A 1 82 ? -0.080 -8.557 10.507 1.00 88.62 82 GLU A C 1
ATOM 638 O O . GLU A 1 82 ? -1.263 -8.399 10.209 1.00 88.62 82 GLU A O 1
ATOM 643 N N . MET A 1 83 ? 0.869 -7.682 10.165 1.00 90.69 83 MET A N 1
ATOM 644 C CA . MET A 1 83 ? 0.613 -6.438 9.447 1.00 90.69 83 MET A CA 1
ATOM 645 C C . MET A 1 83 ? 1.448 -6.357 8.170 1.00 90.69 83 MET A C 1
ATOM 647 O O . MET A 1 83 ? 2.633 -6.694 8.145 1.00 90.69 83 MET A O 1
ATOM 651 N N . LYS A 1 84 ? 0.815 -5.900 7.086 1.00 93.44 84 LYS A N 1
ATOM 652 C CA . LYS A 1 84 ? 1.482 -5.545 5.832 1.00 93.44 84 LYS A CA 1
ATOM 653 C C . LYS A 1 84 ? 0.967 -4.200 5.356 1.00 93.44 84 LYS A C 1
ATOM 655 O O . LYS A 1 84 ? -0.241 -3.997 5.270 1.00 93.44 84 LYS A O 1
ATOM 660 N N . ILE A 1 85 ? 1.898 -3.315 5.026 1.00 95.06 85 ILE A N 1
ATOM 661 C CA . ILE A 1 85 ? 1.614 -1.999 4.462 1.00 95.06 85 ILE A CA 1
ATOM 662 C C . ILE A 1 85 ? 1.877 -2.085 2.962 1.00 95.06 85 ILE A C 1
ATOM 664 O O . ILE A 1 85 ? 2.922 -2.584 2.538 1.00 95.06 85 ILE A O 1
ATOM 668 N N . ILE A 1 86 ? 0.909 -1.638 2.162 1.00 95.94 86 ILE A N 1
ATOM 669 C CA . ILE A 1 86 ? 1.014 -1.600 0.704 1.00 95.94 86 ILE A CA 1
ATOM 670 C C . ILE A 1 86 ? 0.901 -0.148 0.255 1.00 95.94 86 ILE A C 1
ATOM 672 O O . ILE A 1 86 ? -0.138 0.482 0.434 1.00 95.94 86 ILE A O 1
ATOM 676 N N . GLN A 1 87 ? 1.958 0.367 -0.364 1.00 95.81 87 GLN A N 1
ATOM 677 C CA . GLN A 1 87 ? 1.937 1.638 -1.074 1.00 95.81 87 GLN A CA 1
ATOM 678 C C . GLN A 1 87 ? 1.544 1.385 -2.530 1.00 95.81 87 GLN A C 1
ATOM 680 O O . GLN A 1 87 ? 2.173 0.585 -3.226 1.00 95.81 87 GLN A O 1
ATOM 685 N N . THR A 1 88 ? 0.513 2.072 -3.016 1.00 94.75 88 THR A N 1
ATOM 686 C CA . THR A 1 88 ? 0.142 2.019 -4.433 1.00 94.75 88 THR A CA 1
ATOM 687 C C . THR A 1 88 ? 0.885 3.107 -5.203 1.00 94.75 88 THR A C 1
ATOM 689 O O . THR A 1 88 ? 0.856 4.276 -4.826 1.00 94.75 88 THR A O 1
ATOM 692 N N . LEU A 1 89 ? 1.565 2.728 -6.286 1.00 94.94 89 LEU A N 1
ATOM 693 C CA . LEU A 1 89 ? 2.224 3.655 -7.205 1.00 94.94 89 LEU A CA 1
ATOM 694 C C . LEU A 1 89 ? 1.637 3.456 -8.610 1.00 94.94 89 LEU A C 1
ATOM 696 O O . LEU A 1 89 ? 1.590 2.323 -9.099 1.00 94.94 89 LEU A O 1
ATOM 700 N N . PRO A 1 90 ? 1.139 4.508 -9.275 1.00 93.19 90 PRO A N 1
ATOM 701 C CA . PRO A 1 90 ? 0.676 4.394 -10.649 1.00 93.19 90 PRO A CA 1
ATOM 702 C C . PRO A 1 90 ? 1.859 4.295 -11.620 1.00 93.19 90 PRO A C 1
ATOM 704 O O . PRO A 1 90 ? 2.913 4.896 -11.409 1.00 93.19 90 PRO A O 1
ATOM 707 N N . GLY A 1 91 ? 1.659 3.562 -12.715 1.00 91.50 91 GLY A N 1
ATOM 708 C CA . GLY A 1 91 ? 2.674 3.281 -13.731 1.00 91.50 91 GLY A CA 1
ATOM 709 C C . GLY A 1 91 ? 3.231 4.523 -14.430 1.00 91.50 91 GLY A C 1
ATOM 710 O O . GLY A 1 91 ? 4.297 4.472 -15.025 1.00 91.50 91 GLY A O 1
ATOM 711 N N . ASN A 1 92 ? 2.535 5.657 -14.324 1.00 91.00 92 ASN A N 1
ATOM 712 C CA . ASN A 1 92 ? 2.916 6.922 -14.942 1.00 91.00 92 ASN A CA 1
ATOM 713 C C . ASN A 1 92 ? 3.881 7.779 -14.100 1.00 91.00 92 ASN A C 1
ATOM 715 O O . ASN A 1 92 ? 4.179 8.914 -14.480 1.00 91.00 92 ASN A O 1
ATOM 719 N N . TYR A 1 93 ? 4.339 7.290 -12.945 1.00 94.50 93 TYR A N 1
ATOM 720 C CA . TYR A 1 93 ? 5.343 7.989 -12.145 1.00 94.50 93 TYR A CA 1
ATOM 721 C C . TYR A 1 93 ? 6.728 7.881 -12.775 1.00 94.50 93 TYR A C 1
ATOM 723 O O . TYR A 1 93 ? 7.238 6.791 -12.999 1.00 94.50 93 TYR A O 1
ATOM 731 N N . ASN A 1 94 ? 7.371 9.030 -12.980 1.00 94.31 94 ASN A N 1
ATOM 732 C CA . ASN A 1 94 ? 8.769 9.092 -13.399 1.00 94.31 94 ASN A CA 1
ATOM 733 C C . ASN A 1 94 ? 9.732 8.871 -12.220 1.00 94.31 94 ASN A C 1
ATOM 735 O O . ASN A 1 94 ? 9.343 8.886 -11.048 1.00 94.31 94 ASN A O 1
ATOM 739 N N . LYS A 1 95 ? 11.029 8.758 -12.528 1.00 95.62 95 LYS A N 1
ATOM 740 C CA . LYS A 1 95 ? 12.111 8.628 -11.537 1.00 95.62 95 LYS A CA 1
ATOM 741 C C . LYS A 1 95 ? 12.011 9.608 -10.359 1.00 95.62 95 LYS A C 1
ATOM 743 O O . LYS A 1 95 ? 12.202 9.191 -9.214 1.00 95.62 95 LYS A O 1
ATOM 748 N N . GLN A 1 96 ? 11.761 10.896 -10.606 1.00 96.38 96 GLN A N 1
ATOM 749 C CA . GLN A 1 96 ? 11.686 11.897 -9.536 1.00 96.38 96 GLN A CA 1
ATOM 750 C C . GLN A 1 96 ? 10.501 11.627 -8.602 1.00 96.38 96 GLN A C 1
ATOM 752 O O . GLN A 1 96 ? 10.665 11.673 -7.384 1.00 96.38 96 GLN A O 1
ATOM 757 N N . MET A 1 97 ? 9.333 11.309 -9.165 1.00 96.19 97 MET A N 1
ATOM 758 C CA . MET A 1 97 ? 8.129 10.987 -8.397 1.00 96.19 97 MET A CA 1
ATOM 759 C C . MET A 1 97 ? 8.301 9.703 -7.594 1.00 96.19 97 MET A C 1
ATOM 761 O O . MET A 1 97 ? 7.979 9.705 -6.411 1.00 96.19 97 MET A O 1
ATOM 765 N N . ILE A 1 98 ? 8.863 8.649 -8.196 1.00 96.69 98 ILE A N 1
ATOM 766 C CA . ILE A 1 98 ? 9.174 7.399 -7.492 1.00 96.69 98 ILE A CA 1
ATOM 767 C C . ILE A 1 98 ? 10.091 7.694 -6.310 1.00 96.69 98 ILE A C 1
ATOM 769 O O . ILE A 1 98 ? 9.727 7.396 -5.182 1.00 96.69 98 ILE A O 1
ATOM 773 N N . THR A 1 99 ? 11.228 8.353 -6.550 1.00 96.88 99 THR A N 1
ATOM 774 C CA . THR A 1 99 ? 12.212 8.666 -5.498 1.00 96.88 99 THR A CA 1
ATOM 775 C C . THR A 1 99 ? 11.570 9.435 -4.343 1.00 96.88 99 THR A C 1
ATOM 777 O O . THR A 1 99 ? 11.794 9.118 -3.177 1.00 96.88 99 THR A O 1
ATOM 780 N N . HIS A 1 100 ? 10.751 10.440 -4.661 1.00 96.75 100 HIS A N 1
ATOM 781 C CA . HIS A 1 100 ? 10.057 11.228 -3.652 1.00 96.75 100 HIS A CA 1
ATOM 782 C C . HIS A 1 100 ? 9.055 10.378 -2.861 1.00 96.75 100 HIS A C 1
ATOM 784 O O . HIS A 1 100 ? 9.107 10.349 -1.634 1.00 96.75 100 HIS A O 1
ATOM 790 N N . GLN A 1 101 ? 8.183 9.645 -3.551 1.00 95.56 101 GLN A N 1
ATOM 791 C CA . GLN A 1 101 ? 7.116 8.865 -2.925 1.00 95.56 101 GLN A CA 1
ATOM 792 C C . GLN A 1 101 ? 7.646 7.695 -2.102 1.00 95.56 101 GLN A C 1
ATOM 794 O O . GLN A 1 101 ? 7.134 7.447 -1.015 1.00 95.56 101 GLN A O 1
ATOM 799 N N . THR A 1 102 ? 8.693 7.006 -2.555 1.00 95.81 102 THR A N 1
ATOM 800 C CA . THR A 1 102 ? 9.317 5.940 -1.763 1.00 95.81 102 THR A CA 1
ATOM 801 C C . THR A 1 102 ? 10.023 6.514 -0.538 1.00 95.81 102 THR A C 1
ATOM 803 O O . THR A 1 102 ? 9.924 5.937 0.535 1.00 95.81 102 THR A O 1
ATOM 806 N N . SER A 1 103 ? 10.659 7.691 -0.646 1.00 96.19 103 SER A N 1
ATOM 807 C CA . SER A 1 103 ? 11.332 8.324 0.502 1.00 96.19 103 SER A CA 1
ATOM 808 C C . SER A 1 103 ? 10.377 8.754 1.620 1.00 96.19 103 SER A C 1
ATOM 810 O O . SER A 1 103 ? 10.752 8.723 2.788 1.00 96.19 103 SER A O 1
ATOM 812 N N . ILE A 1 104 ? 9.141 9.134 1.278 1.00 95.38 104 ILE A N 1
ATOM 813 C CA . ILE A 1 104 ? 8.127 9.556 2.253 1.00 95.38 104 ILE A CA 1
ATOM 814 C C . ILE A 1 104 ? 7.736 8.395 3.177 1.00 95.38 104 ILE A C 1
ATOM 816 O O . ILE A 1 104 ? 7.575 8.601 4.376 1.00 95.38 104 ILE A O 1
ATOM 820 N N . PHE A 1 105 ? 7.592 7.186 2.629 1.00 94.38 105 PHE A N 1
ATOM 821 C CA . PHE A 1 105 ? 7.095 6.015 3.358 1.00 94.38 105 PHE A CA 1
ATOM 822 C C . PHE A 1 105 ? 8.196 5.005 3.726 1.00 94.38 105 PHE A C 1
ATOM 824 O O . PHE A 1 105 ? 7.882 3.958 4.280 1.00 94.38 105 PHE A O 1
ATOM 831 N N . ASP A 1 106 ? 9.473 5.309 3.466 1.00 93.81 106 ASP A N 1
ATOM 832 C CA . ASP A 1 106 ? 10.620 4.395 3.637 1.00 93.81 106 ASP A CA 1
ATOM 833 C C . ASP A 1 106 ? 10.678 3.751 5.033 1.00 93.81 106 ASP A C 1
ATOM 835 O O . ASP A 1 106 ? 10.887 2.548 5.166 1.00 93.81 106 ASP A O 1
ATOM 839 N N . ARG A 1 107 ? 10.377 4.531 6.081 1.00 92.31 107 ARG A N 1
ATOM 840 C CA . ARG A 1 107 ? 10.380 4.071 7.484 1.00 92.31 107 ARG A CA 1
ATOM 841 C C . ARG A 1 107 ? 9.348 2.984 7.796 1.00 92.31 107 ARG A C 1
ATOM 843 O O . ARG A 1 107 ? 9.503 2.286 8.791 1.00 92.31 107 ARG A O 1
ATOM 850 N N . LEU A 1 108 ? 8.307 2.857 6.976 1.00 93.50 108 LEU A N 1
ATOM 851 C CA . LEU A 1 108 ? 7.267 1.837 7.121 1.00 93.50 108 LEU A CA 1
ATOM 852 C C . LEU A 1 108 ? 7.598 0.545 6.361 1.00 93.50 108 LEU A C 1
ATOM 854 O O . LEU A 1 108 ? 6.824 -0.406 6.440 1.00 93.50 108 LEU A O 1
ATOM 858 N N . GLU A 1 109 ? 8.694 0.531 5.592 1.00 93.81 109 GLU A N 1
ATOM 859 C CA . GLU A 1 109 ? 9.109 -0.575 4.720 1.00 93.81 109 GLU A CA 1
ATOM 860 C C . GLU A 1 109 ? 7.942 -1.165 3.889 1.00 93.81 109 GLU A C 1
ATOM 862 O O . GLU A 1 109 ? 7.695 -2.377 3.916 1.00 93.81 109 GLU A O 1
ATOM 867 N N . PRO A 1 110 ? 7.162 -0.333 3.163 1.00 95.12 110 PRO A N 1
ATOM 868 C CA . PRO A 1 110 ? 5.963 -0.802 2.491 1.00 95.12 110 PRO A CA 1
ATOM 869 C C . PRO A 1 110 ? 6.301 -1.721 1.314 1.00 95.12 110 PRO A C 1
ATOM 871 O O . PRO A 1 110 ? 7.257 -1.513 0.562 1.00 95.12 110 PRO A O 1
ATOM 874 N N . LEU A 1 111 ? 5.424 -2.695 1.081 1.00 96.00 111 LEU A N 1
ATOM 875 C CA . L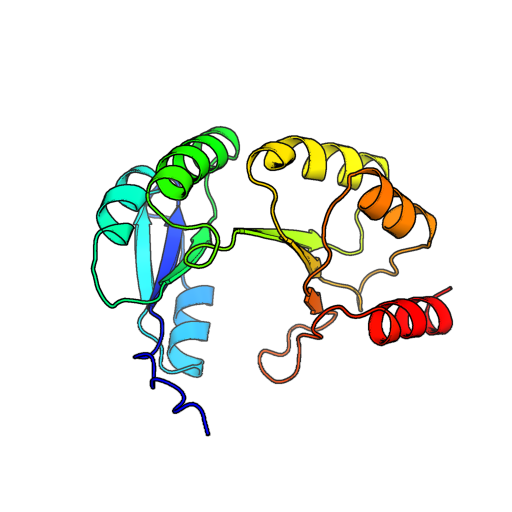EU A 1 111 ? 5.352 -3.364 -0.211 1.00 96.00 111 LEU A CA 1
ATOM 876 C C . LEU A 1 111 ? 4.770 -2.395 -1.244 1.00 96.00 111 LEU A C 1
ATOM 878 O O . LEU A 1 111 ? 3.859 -1.628 -0.942 1.00 96.00 111 LEU A O 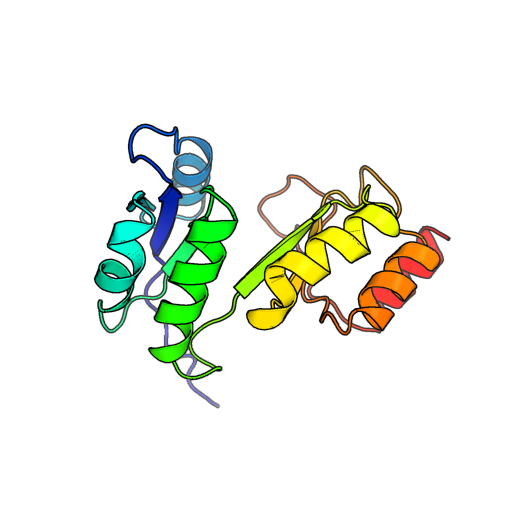1
ATOM 882 N N . VAL A 1 112 ? 5.241 -2.458 -2.484 1.00 96.44 112 VAL A N 1
ATOM 883 C CA . VAL A 1 112 ? 4.743 -1.617 -3.576 1.00 96.44 112 VAL A CA 1
ATOM 884 C C . VAL A 1 112 ? 3.781 -2.403 -4.461 1.00 96.44 112 VAL A C 1
ATOM 886 O O . VAL A 1 112 ? 4.093 -3.497 -4.938 1.00 96.44 112 VAL A O 1
ATOM 889 N N . ALA A 1 113 ? 2.615 -1.819 -4.717 1.00 95.38 113 ALA A N 1
ATOM 890 C CA . ALA A 1 113 ? 1.686 -2.252 -5.749 1.00 95.38 113 ALA A CA 1
ATOM 891 C C . ALA A 1 113 ? 1.745 -1.281 -6.933 1.00 95.38 113 ALA A C 1
ATOM 893 O O . ALA A 1 113 ? 1.417 -0.102 -6.790 1.00 95.38 113 ALA A O 1
ATOM 894 N N . LEU A 1 114 ? 2.143 -1.776 -8.104 1.00 94.38 114 LEU A N 1
ATOM 895 C CA . LEU A 1 114 ? 2.136 -1.004 -9.343 1.00 94.38 114 LEU A CA 1
ATOM 896 C C . LEU A 1 114 ? 0.753 -1.077 -9.990 1.00 94.38 114 LEU A C 1
ATOM 898 O O . LEU A 1 114 ? 0.219 -2.164 -10.207 1.00 94.38 114 LEU A O 1
ATOM 902 N N . THR A 1 115 ? 0.169 0.079 -10.286 1.00 93.12 115 THR A N 1
ATOM 903 C CA . THR A 1 115 ? -1.203 0.205 -10.808 1.00 93.12 115 THR A CA 1
ATOM 904 C C . THR A 1 115 ? -1.225 0.932 -12.151 1.00 93.12 115 THR A C 1
ATOM 906 O O . THR A 1 115 ? -0.261 1.609 -12.494 1.00 93.12 115 THR A O 1
ATOM 909 N N . LYS A 1 116 ? -2.331 0.842 -12.903 1.00 91.88 116 LYS A N 1
ATOM 910 C CA . LYS A 1 116 ? -2.520 1.534 -14.198 1.00 91.88 116 LYS A CA 1
ATOM 911 C C . LYS A 1 116 ? -1.467 1.187 -15.265 1.00 91.88 116 LYS A C 1
ATOM 913 O O . LYS A 1 116 ? -1.124 2.027 -16.093 1.00 91.88 116 LYS A O 1
ATOM 918 N N . LEU A 1 117 ? -0.933 -0.034 -15.230 1.00 90.31 117 LEU A N 1
ATOM 919 C CA . LEU A 1 117 ? 0.105 -0.489 -16.168 1.00 90.31 117 LEU A CA 1
ATOM 920 C C . LEU A 1 117 ? -0.405 -0.720 -17.603 1.00 90.31 117 LEU A C 1
ATOM 922 O O . LEU A 1 117 ? 0.398 -0.924 -18.503 1.00 90.31 117 LEU A O 1
ATOM 926 N N . ASP A 1 118 ? -1.721 -0.702 -17.812 1.00 87.31 118 ASP A N 1
ATOM 927 C CA . ASP A 1 118 ? -2.387 -0.670 -19.120 1.00 87.31 118 ASP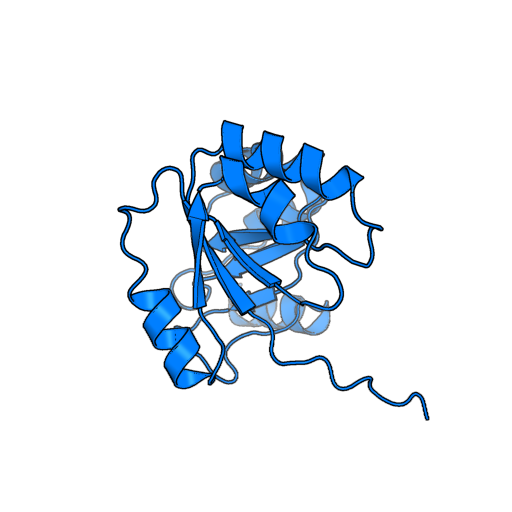 A CA 1
ATOM 928 C C . ASP A 1 118 ? -2.491 0.737 -19.711 1.00 87.31 118 ASP A C 1
ATOM 930 O O . ASP A 1 118 ? -2.620 0.893 -20.922 1.00 87.31 118 ASP A O 1
ATOM 934 N N . GLU A 1 119 ? -2.469 1.763 -18.857 1.00 85.56 119 GLU A N 1
ATOM 935 C CA . GLU A 1 119 ? -2.550 3.162 -19.274 1.00 85.56 119 GLU A CA 1
ATOM 936 C C . GLU A 1 119 ? -1.154 3.746 -19.542 1.00 85.56 119 GLU A C 1
ATOM 938 O O . GLU A 1 119 ? -1.017 4.662 -20.353 1.00 85.56 119 GLU A O 1
ATOM 943 N N . CYS A 1 120 ? -0.123 3.252 -18.848 1.00 82.06 120 CYS A N 1
ATOM 944 C CA . CYS A 1 120 ? 1.254 3.733 -18.945 1.00 82.06 120 CYS A CA 1
ATOM 945 C C . CYS A 1 120 ? 2.264 2.592 -18.782 1.00 82.06 120 CYS A C 1
ATOM 947 O O . CYS A 1 120 ? 2.140 1.759 -17.883 1.00 82.06 120 CYS A O 1
ATOM 949 N N . GLU A 1 121 ? 3.301 2.614 -19.614 1.00 79.19 121 GLU A N 1
ATOM 950 C CA . GLU A 1 121 ? 4.410 1.665 -19.556 1.00 79.19 121 GLU A CA 1
ATOM 951 C C . GLU A 1 121 ? 5.467 2.138 -18.553 1.00 79.19 121 GLU A C 1
ATOM 953 O O . GLU A 1 121 ? 5.900 3.293 -18.577 1.00 79.19 121 GLU A O 1
ATOM 958 N N . LEU A 1 122 ? 5.893 1.238 -17.667 1.00 84.25 122 LEU A N 1
ATOM 959 C CA . LEU A 1 122 ? 6.946 1.504 -16.697 1.00 84.25 122 LEU A CA 1
ATOM 960 C C . LEU A 1 122 ? 8.282 1.039 -17.282 1.00 84.25 122 LEU A C 1
ATOM 962 O O . LEU A 1 122 ? 8.510 -0.159 -17.453 1.00 84.25 122 LEU A O 1
ATOM 966 N N . SER A 1 123 ? 9.163 1.986 -17.607 1.00 87.56 123 SER A N 1
ATOM 967 C CA . SER A 1 123 ? 10.409 1.672 -18.307 1.00 87.56 123 SER A CA 1
ATOM 968 C C . SER A 1 123 ? 11.455 1.035 -17.374 1.00 87.56 123 SER A C 1
ATOM 970 O O . SER A 1 123 ? 11.325 1.076 -16.140 1.00 87.56 123 SER A O 1
ATOM 972 N N . PRO A 1 124 ? 12.569 0.504 -17.920 1.00 89.31 124 PRO A N 1
ATOM 973 C CA . PRO A 1 124 ? 13.673 -0.002 -17.111 1.00 89.31 124 PRO A CA 1
ATOM 974 C C . PRO A 1 124 ? 14.257 1.057 -16.162 1.00 89.31 124 PRO A C 1
ATOM 976 O O . PRO A 1 124 ? 14.797 0.704 -15.114 1.00 89.31 124 PRO A O 1
ATOM 979 N N . VAL A 1 125 ? 14.138 2.351 -16.487 1.00 92.19 125 VAL A N 1
ATOM 980 C CA . VAL A 1 125 ? 14.616 3.453 -15.634 1.00 92.19 125 VAL A CA 1
ATOM 981 C C . VAL A 1 125 ? 13.772 3.569 -14.363 1.00 92.19 125 VAL A C 1
ATOM 983 O O . VAL A 1 125 ? 14.325 3.667 -13.262 1.00 92.19 125 VAL A O 1
ATOM 986 N N . GLU A 1 126 ? 12.446 3.530 -14.483 1.00 93.00 126 GLU A N 1
ATOM 987 C CA . GLU A 1 126 ? 11.528 3.553 -13.344 1.00 93.00 126 GLU A CA 1
ATOM 988 C C . GLU A 1 126 ? 11.685 2.296 -12.476 1.00 93.00 126 GLU A C 1
ATOM 990 O O . GLU A 1 126 ? 11.833 2.415 -11.257 1.00 93.00 126 GLU A O 1
ATOM 995 N N . LEU A 1 127 ? 11.770 1.101 -13.081 1.00 90.38 127 LEU A N 1
ATOM 996 C CA . LEU A 1 127 ? 12.034 -0.142 -12.338 1.00 90.38 127 LEU A CA 1
ATOM 997 C C . LEU A 1 127 ? 13.380 -0.093 -11.609 1.00 90.38 127 LEU A C 1
ATOM 999 O O . LEU A 1 127 ? 13.458 -0.425 -10.427 1.00 90.38 127 LEU A O 1
ATOM 1003 N N . SER A 1 128 ? 14.442 0.368 -12.275 1.00 92.31 128 SER A N 1
ATOM 1004 C CA . SER A 1 128 ? 15.756 0.526 -11.643 1.00 92.31 128 SER A CA 1
ATOM 1005 C C . SER A 1 128 ? 15.716 1.525 -10.487 1.00 92.31 128 SER A C 1
ATOM 1007 O O . SER A 1 128 ? 16.476 1.373 -9.527 1.00 92.31 128 SER A O 1
ATOM 1009 N N . THR A 1 129 ? 14.850 2.538 -10.557 1.00 95.94 129 THR A N 1
ATOM 1010 C CA . THR A 1 129 ? 14.664 3.516 -9.478 1.00 95.94 129 THR A CA 1
ATOM 1011 C C . THR A 1 129 ? 14.006 2.862 -8.265 1.00 95.94 129 THR A C 1
ATOM 1013 O O . THR A 1 129 ? 14.508 3.029 -7.156 1.00 95.94 129 THR A O 1
ATOM 1016 N N . LEU A 1 130 ? 12.961 2.051 -8.471 1.00 94.12 130 LEU A N 1
ATOM 1017 C CA . LEU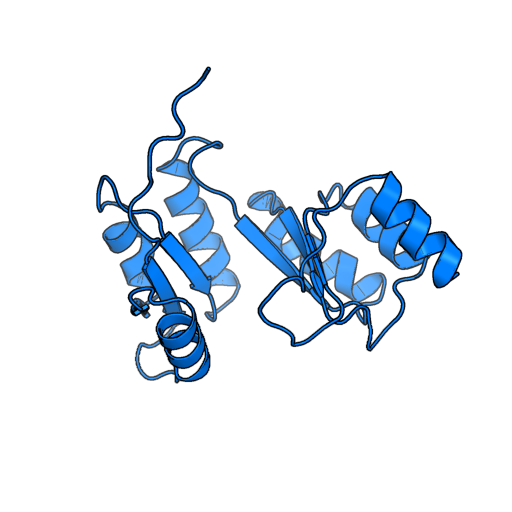 A 1 130 ? 12.321 1.261 -7.410 1.00 94.12 130 LEU A CA 1
ATOM 1018 C C . LEU A 1 130 ? 13.328 0.318 -6.729 1.00 94.12 130 LEU A C 1
ATOM 1020 O O . LEU A 1 130 ? 13.453 0.320 -5.505 1.00 94.12 130 LEU A O 1
ATOM 1024 N N . VAL A 1 131 ? 14.118 -0.421 -7.515 1.00 91.69 131 VAL A N 1
ATOM 1025 C CA . VAL A 1 131 ? 15.161 -1.323 -6.989 1.00 91.69 131 VAL A CA 1
ATOM 1026 C C . VAL A 1 131 ? 16.221 -0.554 -6.196 1.00 91.69 131 VAL A C 1
ATOM 1028 O O . VAL A 1 131 ? 16.630 -0.991 -5.122 1.00 91.69 131 VAL A O 1
ATOM 1031 N N . SER A 1 132 ? 16.646 0.615 -6.686 1.00 94.56 132 SER A N 1
ATOM 1032 C CA . SER A 1 132 ? 17.626 1.467 -5.992 1.00 94.56 132 SER A CA 1
ATOM 1033 C C . SER A 1 132 ? 17.089 2.017 -4.670 1.00 94.56 132 SER A C 1
ATOM 1035 O O . SER A 1 132 ? 17.850 2.168 -3.717 1.00 94.56 132 SER A O 1
ATOM 1037 N N . ALA A 1 133 ? 15.780 2.271 -4.599 1.00 93.44 133 ALA A N 1
ATOM 1038 C CA . ALA A 1 133 ? 15.070 2.639 -3.378 1.00 93.44 133 ALA A CA 1
ATOM 1039 C C . ALA A 1 133 ? 14.805 1.441 -2.443 1.00 93.44 133 ALA A C 1
ATOM 1041 O O . ALA A 1 133 ? 14.163 1.613 -1.416 1.00 93.44 133 ALA A O 1
ATOM 1042 N N . LYS A 1 134 ? 15.294 0.235 -2.780 1.00 92.94 134 LYS A N 1
ATOM 1043 C CA . LYS A 1 134 ? 15.133 -1.011 -2.008 1.00 92.94 134 LYS A CA 1
ATOM 1044 C C . LYS A 1 134 ? 13.677 -1.416 -1.752 1.00 92.94 134 LYS A C 1
ATOM 1046 O O . LYS A 1 134 ? 13.413 -2.209 -0.850 1.00 92.94 134 LYS A O 1
ATOM 1051 N N . VAL A 1 135 ? 12.739 -0.926 -2.559 1.00 92.88 135 VAL A N 1
ATOM 1052 C CA . VAL A 1 135 ? 11.327 -1.284 -2.404 1.00 92.88 135 VAL A CA 1
ATOM 1053 C C . VAL A 1 135 ? 11.054 -2.687 -2.936 1.00 92.88 135 VAL A C 1
ATOM 1055 O O . VAL A 1 135 ? 11.628 -3.128 -3.935 1.00 92.88 135 VAL A O 1
ATOM 1058 N N . GLN A 1 136 ? 10.135 -3.390 -2.283 1.00 93.69 136 GLN A N 1
ATOM 1059 C CA . GLN A 1 136 ? 9.683 -4.705 -2.720 1.00 93.69 136 GLN A CA 1
ATOM 1060 C C . GLN A 1 136 ? 8.383 -4.562 -3.509 1.00 93.69 136 GLN A C 1
ATOM 1062 O O . GLN A 1 136 ? 7.333 -4.273 -2.940 1.00 93.69 136 GLN A O 1
ATOM 1067 N N . ILE A 1 137 ? 8.436 -4.778 -4.823 1.00 94.19 137 ILE A N 1
ATOM 1068 C CA . ILE A 1 137 ? 7.228 -4.831 -5.654 1.00 94.19 137 ILE A CA 1
ATOM 1069 C C . ILE A 1 137 ? 6.508 -6.144 -5.340 1.00 94.19 137 ILE A C 1
ATOM 1071 O O . ILE A 1 137 ? 7.086 -7.214 -5.516 1.00 94.19 137 ILE A O 1
ATOM 1075 N N . ALA A 1 138 ? 5.264 -6.065 -4.875 1.00 94.69 138 ALA A N 1
ATOM 1076 C CA . ALA A 1 138 ? 4.463 -7.224 -4.480 1.00 94.69 138 ALA A CA 1
ATOM 1077 C C . ALA A 1 138 ? 3.296 -7.496 -5.430 1.00 94.69 138 ALA A C 1
ATOM 1079 O O . ALA A 1 138 ? 2.918 -8.653 -5.611 1.00 94.69 138 ALA A O 1
ATOM 1080 N N . LEU A 1 139 ? 2.723 -6.453 -6.036 1.00 94.50 139 LEU A N 1
ATOM 1081 C CA . LEU A 1 139 ? 1.528 -6.558 -6.873 1.00 94.50 139 LEU A CA 1
ATOM 1082 C C . LEU A 1 139 ? 1.675 -5.713 -8.139 1.00 94.50 139 LEU A C 1
ATOM 1084 O O . LEU A 1 139 ? 2.267 -4.635 -8.109 1.00 94.50 139 LEU A O 1
ATOM 1088 N N . LEU A 1 140 ? 1.093 -6.196 -9.234 1.00 91.94 140 LEU A N 1
ATOM 1089 C CA . LEU A 1 140 ? 0.972 -5.479 -10.498 1.00 91.94 140 LEU A CA 1
ATOM 1090 C C . LEU A 1 140 ? -0.473 -5.546 -10.984 1.00 91.94 140 LEU A C 1
ATOM 1092 O O . LEU A 1 140 ? -1.096 -6.609 -10.964 1.00 91.94 140 LEU A O 1
ATOM 1096 N N . THR A 1 141 ? -1.003 -4.422 -11.450 1.00 90.81 141 THR A N 1
ATOM 1097 C CA . THR A 1 141 ? -2.305 -4.375 -12.109 1.00 90.81 141 THR A CA 1
ATOM 1098 C C . THR A 1 141 ? -2.350 -3.291 -13.180 1.00 90.81 141 THR A C 1
ATOM 1100 O O . THR A 1 141 ? -1.855 -2.176 -13.007 1.00 90.81 141 THR A O 1
ATOM 1103 N N . GLY A 1 142 ? -2.967 -3.637 -14.302 1.00 86.94 142 GLY A N 1
ATOM 1104 C CA . GLY A 1 142 ? -3.283 -2.737 -15.404 1.00 86.94 142 GLY A CA 1
ATOM 1105 C C . GLY A 1 142 ? -4.725 -2.953 -15.832 1.00 86.94 142 GLY A C 1
ATOM 1106 O O . GLY A 1 142 ? -4.998 -3.241 -16.985 1.00 86.94 142 GLY A O 1
ATOM 1107 N N . THR A 1 143 ? -5.662 -3.015 -14.890 1.00 83.38 143 THR A N 1
ATOM 1108 C CA . THR A 1 143 ? -7.076 -3.114 -15.248 1.00 83.38 143 THR A CA 1
ATOM 1109 C C . THR A 1 143 ? -7.955 -2.608 -14.119 1.00 83.38 143 THR A C 1
ATOM 1111 O O . THR A 1 143 ? -7.587 -2.634 -12.948 1.00 83.38 143 THR A O 1
ATOM 1114 N N . ARG A 1 144 ? -9.163 -2.177 -14.484 1.00 82.56 144 ARG A N 1
ATOM 1115 C CA . ARG A 1 144 ? -10.236 -1.830 -13.543 1.00 82.56 144 ARG A CA 1
ATOM 1116 C C . ARG A 1 144 ? -11.119 -3.030 -13.190 1.00 82.56 144 ARG A C 1
ATOM 1118 O O . ARG A 1 144 ? -12.074 -2.875 -12.432 1.00 82.56 144 ARG A O 1
ATOM 1125 N N . SER A 1 145 ? -10.845 -4.212 -13.756 1.00 80.50 145 SER A N 1
ATOM 1126 C CA . SER A 1 145 ? -11.539 -5.440 -13.360 1.00 80.50 145 SER A CA 1
ATOM 1127 C C . SER A 1 145 ? -11.285 -5.734 -11.879 1.00 80.50 145 SER A C 1
ATOM 1129 O O . SER A 1 145 ? -10.204 -5.491 -11.359 1.00 80.50 145 SER A O 1
ATOM 1131 N N . ILE A 1 146 ? -12.286 -6.274 -11.189 1.00 73.19 146 ILE A N 1
ATOM 1132 C CA . ILE A 1 146 ? -12.180 -6.630 -9.765 1.00 73.19 146 ILE A CA 1
ATOM 1133 C C . ILE A 1 146 ? -11.707 -8.081 -9.605 1.00 73.19 146 ILE A C 1
ATOM 1135 O O . ILE A 1 146 ? -11.068 -8.436 -8.618 1.00 73.19 146 ILE A O 1
ATOM 1139 N N . VAL A 1 147 ? -12.004 -8.937 -10.586 1.00 73.50 147 VAL A N 1
ATOM 1140 C CA . VAL A 1 147 ? -11.694 -10.372 -10.551 1.00 73.50 147 VAL A CA 1
ATOM 1141 C C . VAL A 1 147 ? -10.587 -10.679 -11.554 1.00 73.50 147 VAL A C 1
ATOM 1143 O O . VAL A 1 147 ? -10.666 -10.266 -12.710 1.00 73.50 147 VAL A O 1
ATOM 1146 N N . GLY A 1 148 ? -9.558 -11.408 -11.106 1.00 72.88 148 GLY A N 1
ATOM 1147 C CA . GLY A 1 148 ? -8.434 -11.842 -11.950 1.00 72.88 148 GLY A CA 1
ATOM 1148 C C . GLY A 1 148 ? -7.509 -10.712 -12.418 1.00 72.88 148 GLY A C 1
ATOM 1149 O O . GLY A 1 148 ? -6.759 -10.890 -13.367 1.00 72.88 148 GLY A O 1
ATOM 1150 N N . ALA A 1 149 ? -7.586 -9.550 -11.772 1.00 79.56 149 ALA A N 1
ATOM 1151 C CA . ALA A 1 149 ? -6.986 -8.297 -12.224 1.00 79.56 149 ALA A CA 1
ATOM 1152 C C . ALA A 1 149 ? -5.596 -7.988 -11.659 1.00 79.56 149 ALA A C 1
ATOM 1154 O O . ALA A 1 149 ? -4.960 -7.016 -12.071 1.00 79.56 149 ALA A O 1
ATOM 1155 N N . ILE A 1 150 ? -5.158 -8.766 -10.672 1.00 87.25 150 ILE A N 1
ATOM 1156 C CA . ILE A 1 150 ? -3.938 -8.512 -9.915 1.00 87.25 150 ILE A CA 1
ATOM 1157 C C . ILE A 1 150 ? -2.982 -9.672 -10.151 1.00 87.25 150 ILE A C 1
ATOM 1159 O O . ILE A 1 150 ? -3.309 -10.827 -9.873 1.00 87.25 150 ILE A O 1
ATOM 1163 N N . ALA A 1 151 ? -1.791 -9.349 -10.637 1.00 89.19 151 ALA A N 1
ATOM 1164 C CA . ALA A 1 151 ? -0.673 -10.267 -10.708 1.00 89.19 151 ALA A CA 1
ATOM 1165 C C . ALA A 1 151 ? 0.182 -10.120 -9.444 1.00 89.19 151 ALA A C 1
ATOM 1167 O O . ALA A 1 151 ? 0.542 -9.010 -9.047 1.00 89.19 151 ALA A O 1
ATOM 1168 N N . ILE A 1 152 ? 0.521 -11.244 -8.813 1.00 91.81 152 ILE A N 1
ATOM 1169 C CA . ILE A 1 152 ? 1.516 -11.265 -7.736 1.00 91.81 152 ILE A CA 1
ATOM 1170 C C . ILE A 1 152 ? 2.885 -11.099 -8.384 1.00 91.81 152 ILE A C 1
ATOM 1172 O O . ILE A 1 152 ? 3.229 -11.845 -9.299 1.00 91.81 152 ILE A O 1
ATOM 1176 N N . ALA A 1 153 ? 3.664 -10.128 -7.922 1.00 91.62 153 ALA A N 1
ATOM 1177 C CA . ALA A 1 153 ? 4.979 -9.865 -8.473 1.00 91.62 153 ALA A CA 1
ATOM 1178 C C . ALA A 1 153 ? 5.888 -11.091 -8.331 1.00 91.62 153 ALA A C 1
ATOM 1180 O O . ALA A 1 153 ? 5.996 -11.714 -7.276 1.00 91.62 153 ALA A O 1
ATOM 1181 N N . SER A 1 154 ? 6.558 -11.424 -9.426 1.00 91.12 154 SER A N 1
ATOM 1182 C CA . SER A 1 154 ? 7.617 -12.422 -9.477 1.00 91.12 154 SER A CA 1
ATOM 1183 C C . SER A 1 154 ? 8.620 -12.005 -10.542 1.00 91.12 154 SER A C 1
ATOM 1185 O O . SER A 1 154 ? 8.289 -11.219 -11.433 1.00 91.12 154 SER A O 1
ATOM 1187 N N . GLU A 1 155 ? 9.830 -12.554 -10.484 1.00 88.50 155 GLU A N 1
ATOM 1188 C CA . GLU A 1 155 ? 10.844 -12.329 -11.518 1.00 88.50 155 GLU A CA 1
ATOM 1189 C C . GLU A 1 155 ? 10.310 -12.671 -12.914 1.00 88.50 155 GLU A C 1
ATOM 1191 O O . GLU A 1 155 ? 10.503 -11.901 -13.853 1.00 88.50 155 GLU A O 1
ATOM 1196 N N . ALA A 1 156 ? 9.573 -13.781 -13.042 1.00 90.88 156 ALA A N 1
ATOM 1197 C CA . ALA A 1 156 ? 8.970 -14.197 -14.303 1.00 90.88 156 ALA A CA 1
ATOM 1198 C C . ALA A 1 156 ? 7.955 -13.167 -14.825 1.00 90.88 156 ALA A C 1
ATOM 1200 O O . ALA A 1 156 ? 7.997 -12.814 -16.001 1.00 90.88 156 ALA A O 1
ATOM 1201 N N . ILE A 1 157 ? 7.081 -12.653 -13.953 1.00 88.88 157 ILE A N 1
ATOM 1202 C CA . ILE A 1 157 ? 6.054 -11.667 -14.326 1.00 88.88 157 ILE A CA 1
ATOM 1203 C C . ILE A 1 157 ? 6.686 -10.322 -14.695 1.00 88.88 157 ILE A C 1
ATOM 1205 O O . ILE A 1 157 ? 6.336 -9.751 -15.723 1.00 88.88 157 ILE A O 1
ATOM 1209 N N . LEU A 1 158 ? 7.650 -9.837 -13.909 1.00 87.50 158 LEU A N 1
ATOM 1210 C CA . LEU A 1 158 ? 8.351 -8.580 -14.192 1.00 87.50 158 LEU A CA 1
ATOM 1211 C C . LEU A 1 158 ? 9.191 -8.670 -15.471 1.00 87.50 158 LEU A C 1
ATOM 1213 O O . LEU A 1 158 ? 9.194 -7.743 -16.276 1.00 87.50 158 LEU A O 1
ATOM 1217 N N . SER A 1 159 ? 9.865 -9.801 -15.691 1.00 88.81 159 SER A N 1
ATOM 1218 C CA . SER A 1 159 ? 10.632 -10.039 -16.917 1.00 88.81 159 SER A CA 1
ATOM 1219 C C . SER A 1 159 ? 9.732 -10.125 -18.144 1.00 88.81 159 SER A C 1
ATOM 1221 O O . SER A 1 159 ? 10.105 -9.633 -19.205 1.00 88.81 159 SER A O 1
ATOM 1223 N N . GLN A 1 160 ? 8.560 -10.755 -18.018 1.00 87.88 160 GLN A N 1
ATOM 1224 C CA . GLN A 1 160 ? 7.588 -10.811 -19.106 1.00 87.88 160 GLN A CA 1
ATOM 1225 C C . GLN A 1 160 ? 7.053 -9.415 -19.427 1.00 87.88 160 GLN A C 1
ATOM 1227 O O . GLN A 1 160 ? 7.069 -9.025 -20.589 1.00 87.88 160 GLN A O 1
ATOM 1232 N N . TYR A 1 161 ? 6.682 -8.642 -18.402 1.00 86.50 161 TYR A N 1
ATOM 1233 C CA . TYR A 1 161 ? 6.240 -7.259 -18.566 1.00 86.50 161 TYR A CA 1
ATOM 1234 C C . TYR A 1 161 ? 7.279 -6.415 -19.316 1.00 86.50 161 TYR A C 1
ATOM 1236 O O . TYR A 1 161 ? 6.945 -5.755 -20.295 1.00 86.50 161 TYR A O 1
ATOM 1244 N N . LEU A 1 162 ? 8.552 -6.495 -18.918 1.00 85.38 162 LEU A N 1
ATOM 1245 C CA . LEU A 1 162 ? 9.637 -5.783 -19.594 1.00 85.38 162 LEU A CA 1
ATOM 1246 C C . LEU A 1 162 ? 9.818 -6.210 -21.055 1.00 85.38 162 LEU A C 1
ATOM 1248 O O . LEU A 1 162 ? 10.076 -5.363 -21.892 1.00 85.38 162 LEU A O 1
ATOM 1252 N N . LYS A 1 163 ? 9.680 -7.500 -21.379 1.00 87.62 163 LYS A N 1
ATOM 1253 C CA . LYS A 1 163 ? 9.807 -7.987 -22.766 1.00 87.62 163 LYS A CA 1
ATOM 1254 C C . LYS A 1 163 ? 8.672 -7.532 -23.677 1.00 87.62 163 LYS A C 1
ATOM 1256 O O . LYS A 1 163 ? 8.859 -7.472 -24.886 1.00 87.62 163 LYS A O 1
ATOM 1261 N N . GLU A 1 164 ? 7.484 -7.332 -23.120 1.00 85.44 164 GLU A N 1
ATOM 1262 C CA . GLU A 1 164 ? 6.293 -6.966 -23.889 1.00 85.44 164 GLU A CA 1
ATOM 1263 C C . GLU A 1 164 ? 6.182 -5.455 -24.114 1.00 85.44 164 GLU A C 1
ATOM 1265 O O . GLU A 1 164 ? 5.558 -5.046 -25.089 1.00 85.44 164 GLU A O 1
ATOM 1270 N N . ASN A 1 165 ? 6.788 -4.647 -23.238 1.00 79.06 165 ASN A N 1
ATOM 1271 C CA . ASN A 1 165 ? 6.576 -3.198 -23.186 1.00 79.06 165 ASN A CA 1
ATOM 1272 C C . ASN A 1 165 ? 7.878 -2.374 -23.313 1.00 79.06 165 ASN A C 1
ATOM 1274 O O . ASN A 1 165 ? 7.838 -1.156 -23.166 1.00 79.06 165 ASN A O 1
ATOM 1278 N N . CYS A 1 166 ? 9.044 -2.997 -23.533 1.00 71.25 166 CYS A N 1
ATOM 1279 C CA . CYS A 1 166 ? 10.340 -2.322 -23.715 1.00 71.25 166 CYS A CA 1
ATOM 1280 C C . CYS A 1 166 ? 11.184 -3.011 -24.794 1.00 71.25 166 CYS A C 1
ATOM 1282 O O . CYS A 1 166 ? 11.908 -2.282 -25.510 1.00 71.25 166 CYS A O 1
#

Sequence (166 aa):
MRESTKFKKPVLVSVTDNVSQSTDDLKAFGRLLNMPVKQVSIDALSSLLKQEETQFILDISADTAKTIKELEDVNEMFSPTEMKIIQTLPGNYNKQMITHQTSIFDRLEPLVALTKLDECELSPVELSTLVSAKVQIALLTGTRSIVGAIAIASEAILSQYLKENC

pLDDT: mean 88.3, std 11.43, range [34.31, 96.88]

Secondary structure (DSSP, 8-state):
------PPPPEEEEEESSTTS--HHHHHHHHHHT--EEEEEGGGHHHHHT-TT--EEEEEES-HHHHHHHHHHHHTTS-TTT---EEEEETT--HHHHHHHHHHHGGG-PEEEEE-TTTS---HHHHHHHHHTT-EEEEE-----SSS--EEP-HHHHHHHHHHH-

Radius of gyration: 17.08 Å; chains: 1; bounding box: 39×45×43 Å